Protein AF-A0A1V5NEE2-F1 (afdb_monomer)

Sequence (111 aa):
MRVRADVRGTNLIYRDGTQAVEIWVDRQHRSLFFDDGRLRDGVELKIEDKLYMVGLLSTLQNDYVRIGADLKDETGGYVRLVEVLSDLGYRKNEEIELNVVGGLVEIAKKR

pLDDT: mean 89.38, std 8.82, range [62.12, 97.25]

Structure (mmCIF, N/CA/C/O backbone):
data_AF-A0A1V5NEE2-F1
#
_entry.id   AF-A0A1V5NEE2-F1
#
loop_
_atom_site.group_PDB
_atom_site.id
_atom_site.type_symbol
_atom_site.label_atom_id
_atom_site.label_alt_id
_atom_site.label_comp_id
_atom_site.label_asym_id
_atom_site.label_entity_id
_atom_site.label_seq_id
_atom_site.pdbx_PDB_ins_code
_atom_site.Cartn_x
_atom_site.Cartn_y
_atom_site.Cartn_z
_atom_site.occupancy
_atom_site.B_iso_or_equiv
_atom_site.auth_seq_id
_atom_site.auth_comp_id
_atom_site.auth_asym_id
_atom_site.auth_atom_id
_atom_site.pdbx_PDB_model_num
ATOM 1 N N . MET A 1 1 ? -2.738 -13.728 -8.439 1.00 88.38 1 MET A N 1
ATOM 2 C CA . MET A 1 1 ? -1.435 -14.305 -8.027 1.00 88.38 1 MET A CA 1
ATOM 3 C C . MET A 1 1 ? -1.128 -13.790 -6.639 1.00 88.38 1 MET A C 1
ATOM 5 O O . MET A 1 1 ? -1.317 -12.603 -6.418 1.00 88.38 1 MET A O 1
ATOM 9 N N . ARG A 1 2 ? -0.693 -14.649 -5.714 1.00 92.12 2 ARG A N 1
ATOM 10 C CA . ARG A 1 2 ? -0.398 -14.232 -4.336 1.00 92.12 2 ARG A CA 1
ATOM 11 C C . ARG A 1 2 ? 1.047 -13.777 -4.196 1.00 92.12 2 ARG A C 1
ATOM 13 O O . ARG A 1 2 ? 1.942 -14.449 -4.703 1.00 92.12 2 ARG A O 1
ATOM 20 N N . VAL A 1 3 ? 1.250 -12.652 -3.524 1.00 93.31 3 VAL A N 1
ATOM 21 C CA . VAL A 1 3 ? 2.565 -12.051 -3.289 1.00 93.31 3 VAL A CA 1
ATOM 22 C C . VAL A 1 3 ? 2.651 -11.581 -1.846 1.00 93.31 3 VAL A C 1
ATOM 24 O O . VAL A 1 3 ? 1.702 -10.995 -1.332 1.00 93.31 3 VAL A O 1
ATOM 27 N N . ARG A 1 4 ? 3.790 -11.830 -1.200 1.00 94.44 4 ARG A N 1
ATOM 28 C CA . ARG A 1 4 ? 4.079 -11.288 0.129 1.00 94.44 4 ARG A CA 1
ATOM 29 C C . ARG A 1 4 ? 4.617 -9.873 0.010 1.00 94.44 4 ARG A C 1
ATOM 31 O O . ARG A 1 4 ? 5.412 -9.582 -0.884 1.00 94.44 4 ARG A O 1
ATOM 38 N N . ALA A 1 5 ? 4.187 -9.018 0.918 1.00 95.19 5 ALA A N 1
ATOM 39 C CA . ALA A 1 5 ? 4.604 -7.634 0.988 1.00 95.19 5 ALA A CA 1
ATOM 40 C C . ALA A 1 5 ? 4.735 -7.196 2.447 1.00 95.19 5 ALA A C 1
ATOM 42 O O . ALA A 1 5 ? 4.154 -7.810 3.338 1.00 95.19 5 ALA A O 1
ATOM 43 N N . ASP A 1 6 ? 5.462 -6.113 2.684 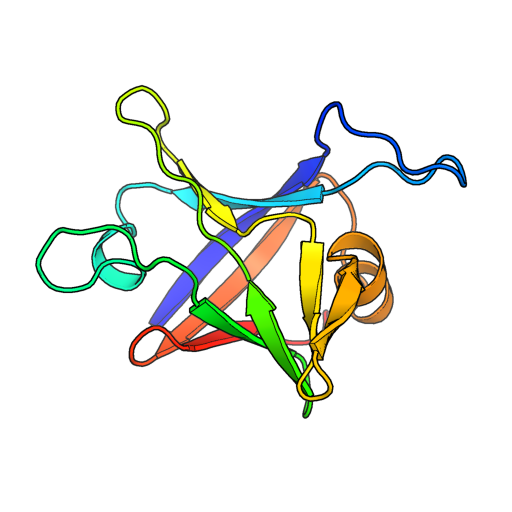1.00 96.88 6 ASP A N 1
ATOM 44 C CA . ASP A 1 6 ? 5.632 -5.544 4.017 1.00 96.88 6 ASP A CA 1
ATOM 45 C C . ASP A 1 6 ? 4.912 -4.205 4.136 1.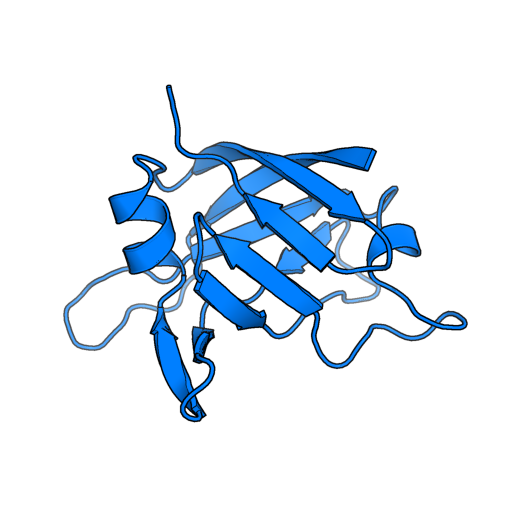00 96.88 6 ASP A C 1
ATOM 47 O O . ASP A 1 6 ? 5.082 -3.322 3.294 1.00 96.88 6 ASP A O 1
ATOM 51 N N . VAL A 1 7 ? 4.196 -3.992 5.237 1.00 96.94 7 VAL A N 1
ATOM 52 C CA . VAL A 1 7 ? 3.722 -2.658 5.615 1.00 96.94 7 VAL A CA 1
ATOM 53 C C . VAL A 1 7 ? 4.885 -1.894 6.242 1.00 96.94 7 VAL A C 1
ATOM 55 O O . VAL A 1 7 ? 5.356 -2.238 7.327 1.00 96.94 7 VAL A O 1
ATOM 58 N N . ARG A 1 8 ? 5.361 -0.829 5.598 1.00 96.75 8 ARG A N 1
ATOM 59 C CA . ARG A 1 8 ? 6.514 -0.047 6.066 1.00 96.75 8 ARG A CA 1
ATOM 60 C C . ARG A 1 8 ? 6.110 1.375 6.400 1.00 96.75 8 ARG A C 1
ATOM 62 O O . ARG A 1 8 ? 5.389 2.024 5.655 1.00 96.75 8 ARG A O 1
ATOM 69 N N . GLY A 1 9 ? 6.596 1.866 7.535 1.00 95.31 9 GLY A N 1
ATOM 70 C CA . GLY A 1 9 ? 6.447 3.274 7.885 1.00 95.31 9 GLY A CA 1
ATOM 71 C C . GLY A 1 9 ? 7.358 4.135 7.025 1.00 95.31 9 GLY A C 1
ATOM 72 O O . GLY A 1 9 ? 8.481 3.743 6.711 1.00 95.31 9 GLY A O 1
ATOM 73 N N . THR A 1 10 ? 6.885 5.324 6.690 1.00 93.50 10 THR A N 1
ATOM 74 C CA . THR A 1 10 ? 7.666 6.337 5.978 1.00 93.50 10 THR A CA 1
ATOM 75 C C . THR A 1 10 ? 8.147 7.420 6.944 1.00 93.50 10 THR A C 1
ATOM 77 O O . THR A 1 10 ? 7.738 7.468 8.104 1.00 93.50 10 THR A O 1
ATOM 80 N N . ASN A 1 11 ? 8.990 8.338 6.473 1.00 93.38 11 ASN A N 1
ATOM 81 C CA . ASN A 1 11 ? 9.353 9.529 7.251 1.00 93.38 11 ASN A CA 1
ATOM 82 C C . ASN A 1 11 ? 8.249 10.604 7.253 1.00 93.38 11 ASN A C 1
ATOM 84 O O . ASN A 1 11 ? 8.401 11.629 7.913 1.00 93.38 11 ASN A O 1
ATOM 88 N N . LEU A 1 12 ? 7.155 10.393 6.514 1.00 94.38 12 LEU A N 1
ATOM 89 C CA . LEU A 1 12 ? 6.023 11.307 6.482 1.00 94.38 12 LEU A CA 1
ATOM 90 C C . LEU A 1 12 ? 5.135 11.074 7.710 1.00 94.38 12 LEU A C 1
ATOM 92 O O . LEU A 1 12 ? 4.740 9.948 8.022 1.00 94.38 12 LEU A O 1
ATOM 96 N N . ILE A 1 13 ? 4.805 12.168 8.388 1.00 95.88 13 ILE A N 1
ATOM 97 C CA . ILE A 1 13 ? 3.865 12.202 9.506 1.00 95.88 13 ILE A CA 1
ATOM 98 C C . ILE A 1 13 ? 2.736 13.152 9.110 1.00 95.88 13 ILE A C 1
ATOM 100 O O . ILE A 1 13 ? 2.989 14.297 8.731 1.00 95.88 13 ILE A O 1
ATOM 104 N N . TYR A 1 14 ? 1.497 12.671 9.163 1.00 93.81 14 TYR A N 1
ATOM 105 C CA . TYR A 1 14 ? 0.314 13.480 8.898 1.00 93.81 14 TYR A CA 1
ATOM 106 C C . TYR A 1 14 ? 0.088 14.510 10.012 1.00 93.81 14 TYR A C 1
ATOM 108 O O . TYR A 1 14 ? 0.645 14.424 11.105 1.00 93.81 14 TYR A O 1
ATOM 116 N N . ARG A 1 15 ? -0.767 15.505 9.747 1.00 95.19 15 ARG A N 1
ATOM 117 C CA . ARG A 1 15 ? -1.029 16.622 10.673 1.00 95.19 15 ARG A CA 1
ATOM 118 C C . ARG A 1 15 ? -1.531 16.182 12.056 1.00 95.19 15 ARG A C 1
ATOM 120 O O . ARG A 1 15 ? -1.307 16.893 13.028 1.00 95.19 15 ARG A O 1
ATOM 127 N N . ASP A 1 16 ? -2.205 15.040 12.137 1.00 95.19 16 ASP A N 1
ATOM 128 C CA . ASP A 1 16 ? -2.704 14.450 13.387 1.00 95.19 16 ASP A CA 1
ATOM 129 C C . ASP A 1 16 ? -1.668 13.587 14.131 1.00 95.19 16 ASP A C 1
ATOM 131 O O . ASP A 1 16 ? -1.983 13.007 15.166 1.00 95.19 16 ASP A O 1
ATOM 135 N N . GLY A 1 17 ? -0.428 13.515 13.639 1.00 95.12 17 GLY A N 1
ATOM 136 C CA . GLY A 1 17 ? 0.646 12.725 14.238 1.00 95.12 17 GLY A CA 1
ATOM 137 C C . GLY A 1 17 ? 0.702 11.275 13.755 1.00 95.12 17 GLY A C 1
ATOM 138 O O . GLY A 1 17 ? 1.626 10.552 14.129 1.00 95.12 17 GLY A O 1
ATOM 139 N N . THR A 1 18 ? -0.229 10.841 12.902 1.00 95.25 18 THR A N 1
ATOM 140 C CA . THR A 1 18 ? -0.208 9.490 12.329 1.00 95.25 18 THR A CA 1
ATOM 141 C C . THR A 1 18 ? 0.948 9.359 11.341 1.00 95.25 18 THR A C 1
ATOM 143 O O . THR A 1 18 ? 1.100 10.171 10.429 1.00 95.25 18 THR A O 1
ATOM 146 N N . GLN A 1 19 ? 1.774 8.324 11.496 1.00 96.81 19 GLN A N 1
ATOM 147 C CA . GLN A 1 19 ? 2.838 8.030 10.538 1.00 96.81 19 GLN A CA 1
ATOM 148 C C . GLN A 1 19 ? 2.246 7.408 9.270 1.00 96.81 19 GLN A C 1
ATOM 150 O O . GLN A 1 19 ? 1.514 6.421 9.345 1.00 96.81 19 GLN A O 1
ATOM 155 N N . ALA A 1 20 ? 2.602 7.946 8.106 1.00 96.44 20 ALA A N 1
ATOM 156 C CA . ALA A 1 20 ? 2.198 7.375 6.831 1.00 96.44 20 ALA A CA 1
ATOM 157 C C . ALA A 1 20 ? 2.911 6.041 6.580 1.00 96.44 20 ALA A C 1
ATOM 159 O O . ALA A 1 20 ? 4.083 5.869 6.941 1.00 96.44 20 ALA A O 1
ATOM 160 N N . VAL A 1 21 ? 2.215 5.109 5.931 1.00 97.25 21 VAL A N 1
ATOM 161 C CA . VAL A 1 21 ? 2.738 3.779 5.600 1.00 97.25 21 VAL A CA 1
ATOM 162 C C . VAL A 1 21 ? 2.634 3.512 4.106 1.00 97.25 21 VAL A C 1
ATOM 164 O O . VAL A 1 21 ? 1.735 4.017 3.446 1.00 97.25 21 VAL A O 1
ATOM 167 N N . GLU A 1 22 ? 3.539 2.691 3.596 1.00 96.62 22 GLU A N 1
ATOM 168 C CA . GLU A 1 22 ? 3.530 2.142 2.241 1.00 96.62 22 GLU A CA 1
ATOM 169 C C . GLU A 1 22 ? 3.452 0.612 2.326 1.00 96.62 22 GLU A C 1
ATOM 171 O O . GLU A 1 22 ? 3.860 0.021 3.331 1.00 96.62 22 GLU A O 1
ATOM 176 N N . ILE A 1 23 ? 2.995 -0.041 1.256 1.00 96.00 23 ILE A N 1
ATOM 177 C CA . ILE A 1 23 ? 3.164 -1.494 1.099 1.00 96.00 23 ILE A CA 1
ATOM 178 C C . ILE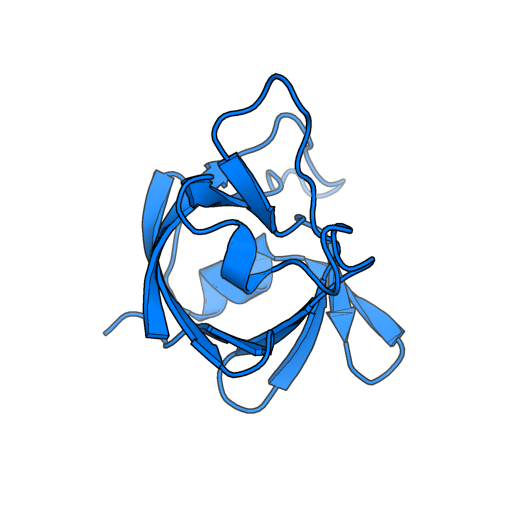 A 1 23 ? 4.334 -1.741 0.155 1.00 96.00 23 ILE A C 1
ATOM 180 O O . ILE A 1 23 ? 4.350 -1.250 -0.973 1.00 96.00 23 ILE A O 1
ATOM 184 N N . TRP A 1 24 ? 5.331 -2.475 0.632 1.00 94.94 24 TRP A N 1
ATOM 185 C CA . TRP A 1 24 ? 6.568 -2.755 -0.084 1.00 94.94 24 TRP A CA 1
ATOM 186 C C . TRP A 1 24 ? 6.530 -4.173 -0.631 1.00 94.94 24 TRP A C 1
ATOM 188 O O . TRP A 1 24 ? 6.450 -5.139 0.124 1.00 94.94 24 TRP A O 1
ATOM 198 N N . VAL A 1 25 ? 6.600 -4.287 -1.951 1.00 92.81 25 VAL A N 1
ATOM 199 C CA . VAL A 1 25 ? 6.593 -5.552 -2.684 1.00 92.81 25 VAL A CA 1
ATOM 200 C C . VAL A 1 25 ? 7.957 -5.749 -3.325 1.00 92.81 25 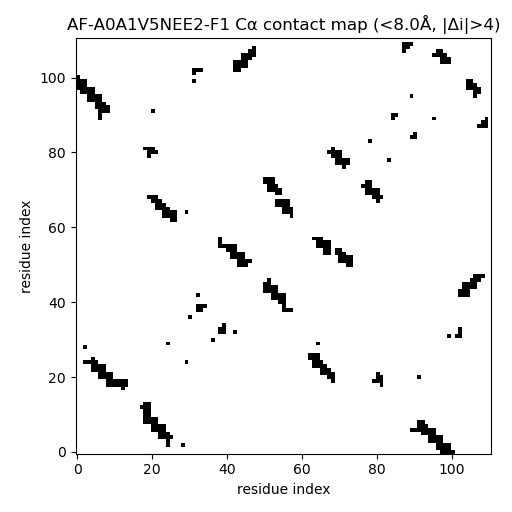VAL A C 1
ATOM 202 O O . VAL A 1 25 ? 8.481 -4.823 -3.939 1.00 92.81 25 VAL A O 1
ATOM 205 N N . ASP A 1 26 ? 8.534 -6.942 -3.212 1.00 91.25 26 ASP A N 1
ATOM 206 C CA . ASP A 1 26 ? 9.826 -7.250 -3.833 1.00 91.25 26 ASP A CA 1
ATOM 207 C C . ASP A 1 26 ? 9.803 -6.993 -5.353 1.00 91.25 26 ASP A C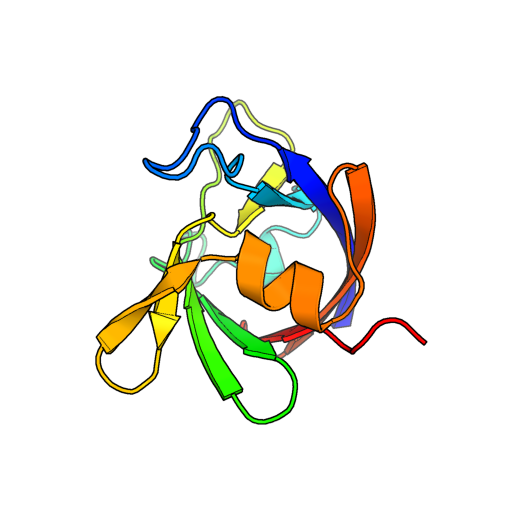 1
ATOM 209 O O . ASP A 1 26 ? 8.852 -7.347 -6.063 1.00 91.25 26 ASP A O 1
ATOM 213 N N . ARG A 1 27 ? 10.864 -6.370 -5.875 1.00 85.38 27 ARG A N 1
ATOM 214 C CA . ARG A 1 27 ? 10.994 -5.989 -7.287 1.00 85.38 27 ARG A CA 1
ATOM 215 C C . ARG A 1 27 ? 10.981 -7.170 -8.252 1.00 85.38 27 ARG A C 1
ATOM 217 O O . ARG A 1 27 ? 10.660 -6.962 -9.424 1.00 85.38 27 ARG A O 1
ATOM 224 N N . GLN A 1 28 ? 11.248 -8.398 -7.813 1.00 86.69 28 GLN A N 1
ATOM 225 C CA . GLN A 1 28 ? 11.049 -9.590 -8.643 1.00 86.69 28 GLN A CA 1
ATOM 226 C C . GLN A 1 28 ? 9.592 -9.724 -9.121 1.00 86.69 28 GLN A C 1
ATOM 228 O O . GLN A 1 28 ? 9.331 -10.244 -10.204 1.00 86.69 28 GLN A O 1
ATOM 233 N N . HIS A 1 29 ? 8.643 -9.173 -8.358 1.00 86.19 29 HIS A N 1
ATOM 234 C CA . HIS A 1 29 ? 7.219 -9.152 -8.680 1.00 86.19 29 HIS A CA 1
ATOM 235 C C . HIS A 1 29 ? 6.789 -7.899 -9.447 1.00 86.19 29 HIS A C 1
ATOM 237 O O . HIS A 1 29 ? 5.597 -7.695 -9.672 1.00 86.19 29 HIS A O 1
ATOM 243 N N . ARG A 1 30 ? 7.738 -7.063 -9.895 1.00 79.31 30 ARG A N 1
ATOM 244 C CA . ARG A 1 30 ? 7.428 -5.812 -10.599 1.00 79.31 30 ARG A CA 1
ATOM 245 C C . ARG A 1 30 ? 6.523 -6.019 -11.806 1.00 79.31 30 ARG A C 1
ATOM 247 O O . ARG A 1 30 ? 5.654 -5.200 -12.037 1.00 79.31 30 ARG A O 1
ATOM 254 N N . SER A 1 31 ? 6.674 -7.112 -12.553 1.00 81.06 31 SER A N 1
ATOM 255 C CA . SER A 1 31 ? 5.895 -7.365 -13.774 1.00 81.06 31 SER A CA 1
ATOM 256 C C . SER A 1 31 ? 4.383 -7.409 -13.540 1.00 81.06 31 SER A C 1
ATOM 258 O O . SER A 1 31 ? 3.628 -7.221 -14.482 1.00 81.06 31 SER A O 1
ATOM 260 N N . LEU A 1 32 ? 3.934 -7.603 -12.298 1.00 80.56 32 LEU A N 1
ATOM 261 C CA . LEU A 1 32 ? 2.518 -7.571 -11.927 1.00 80.56 32 LEU A CA 1
ATOM 262 C C . LEU A 1 32 ? 1.923 -6.158 -11.892 1.00 80.56 32 LEU A C 1
ATOM 264 O O . LEU A 1 32 ? 0.706 -6.002 -11.889 1.00 80.56 32 LEU A O 1
ATOM 268 N N . PHE A 1 33 ? 2.786 -5.147 -11.819 1.00 78.88 33 PHE A N 1
ATOM 269 C CA . PHE A 1 33 ? 2.448 -3.745 -11.584 1.00 78.88 33 PHE A CA 1
ATOM 270 C C . PHE A 1 33 ? 2.816 -2.839 -12.771 1.00 78.88 33 PHE A C 1
ATOM 272 O O . PHE A 1 33 ? 2.663 -1.620 -12.698 1.00 78.88 33 PHE A O 1
ATOM 279 N N . PHE A 1 34 ? 3.351 -3.415 -13.849 1.00 73.12 34 PHE A N 1
ATOM 280 C CA . PHE A 1 34 ? 3.800 -2.699 -15.041 1.00 73.12 34 PHE A CA 1
ATOM 281 C C . PHE A 1 34 ? 2.868 -3.016 -16.209 1.00 73.12 34 PHE A C 1
ATOM 283 O O . PHE A 1 34 ? 2.337 -4.121 -16.301 1.00 73.12 34 PHE A O 1
ATOM 290 N N . ASP A 1 35 ? 2.696 -2.048 -17.102 1.00 66.38 35 ASP A N 1
ATOM 291 C CA . ASP A 1 35 ? 2.075 -2.249 -18.410 1.00 66.38 35 ASP A CA 1
ATOM 292 C C . ASP A 1 35 ? 3.101 -1.887 -19.488 1.00 66.38 35 ASP A C 1
ATOM 294 O O . ASP A 1 35 ? 3.743 -0.839 -19.399 1.00 66.38 35 ASP A O 1
ATOM 298 N N . ASP A 1 36 ? 3.355 -2.793 -20.434 1.00 65.00 36 ASP A N 1
ATOM 299 C CA . ASP A 1 36 ? 4.343 -2.615 -21.513 1.00 65.00 36 ASP A CA 1
ATOM 300 C C . ASP A 1 36 ? 5.725 -2.089 -21.061 1.00 65.00 36 ASP A C 1
ATOM 302 O O . ASP A 1 36 ? 6.372 -1.262 -21.710 1.00 65.00 36 ASP A O 1
ATOM 306 N N . GLY A 1 37 ? 6.205 -2.559 -19.905 1.00 62.12 37 GLY A N 1
ATOM 307 C CA . GLY A 1 37 ? 7.513 -2.177 -19.360 1.00 62.12 37 GLY A CA 1
ATOM 308 C C . GLY A 1 37 ? 7.566 -0.783 -18.722 1.00 62.12 37 GLY A C 1
ATOM 309 O O . GLY A 1 37 ? 8.638 -0.371 -18.271 1.00 62.12 37 GLY A O 1
ATOM 310 N N . ARG A 1 38 ? 6.431 -0.083 -18.607 1.00 65.19 38 ARG A N 1
ATOM 311 C CA . ARG A 1 38 ? 6.287 1.167 -17.850 1.00 65.19 38 ARG A CA 1
ATOM 312 C C . ARG A 1 38 ? 5.554 0.913 -16.536 1.00 65.19 38 ARG A C 1
ATOM 314 O O . ARG A 1 38 ? 4.664 0.068 -16.461 1.00 65.19 38 ARG A O 1
ATOM 321 N N . LEU A 1 39 ? 5.962 1.626 -15.485 1.00 65.94 39 LEU A N 1
ATOM 322 C CA . LEU A 1 39 ? 5.231 1.615 -14.221 1.00 65.94 39 LEU A CA 1
ATOM 323 C C . LEU A 1 39 ? 3.834 2.174 -14.501 1.00 65.94 39 LEU A C 1
ATOM 325 O O . LEU A 1 39 ? 3.729 3.212 -15.154 1.00 65.94 39 LEU A O 1
ATOM 329 N N . ARG A 1 40 ? 2.779 1.498 -14.045 1.00 66.88 40 ARG A N 1
ATOM 330 C CA . ARG A 1 40 ? 1.440 2.082 -14.130 1.00 66.88 40 ARG A CA 1
ATOM 331 C C . ARG A 1 40 ? 1.400 3.333 -13.250 1.00 66.88 40 ARG A C 1
ATOM 333 O O . ARG A 1 40 ? 1.899 3.299 -12.125 1.00 66.88 40 ARG A O 1
ATOM 340 N N . ASP A 1 41 ? 0.775 4.404 -13.741 1.00 66.88 41 ASP A N 1
ATOM 341 C CA . ASP A 1 41 ? 0.577 5.648 -12.974 1.00 66.88 41 ASP A CA 1
ATOM 342 C C . ASP A 1 41 ? -0.262 5.421 -11.698 1.00 66.88 41 ASP A C 1
ATOM 344 O O . ASP A 1 41 ? -0.278 6.246 -10.785 1.00 66.88 41 ASP A O 1
ATOM 348 N N . GLY A 1 42 ? -0.904 4.257 -11.599 1.00 78.56 42 GLY A N 1
ATOM 349 C CA . GLY A 1 42 ? -1.450 3.699 -10.377 1.00 78.56 42 GLY A CA 1
ATOM 350 C C . GLY A 1 42 ? -2.006 2.296 -10.601 1.00 78.56 42 GLY A C 1
ATOM 351 O O . GLY A 1 42 ? -2.019 1.781 -11.721 1.00 78.56 42 GLY A O 1
ATOM 352 N N . VAL A 1 43 ? -2.475 1.677 -9.526 1.00 87.75 43 VAL A N 1
ATOM 353 C CA . VAL A 1 43 ? -3.237 0.425 -9.566 1.00 87.75 43 VAL A CA 1
ATOM 354 C C . VAL A 1 43 ? -4.550 0.589 -8.831 1.00 87.75 43 VAL A C 1
ATOM 356 O O . VAL A 1 43 ? -4.676 1.422 -7.930 1.00 87.75 43 VAL A O 1
ATOM 359 N N . GLU A 1 44 ? -5.519 -0.227 -9.224 1.00 92.56 44 GLU A N 1
ATOM 360 C CA . GLU A 1 44 ? -6.724 -0.420 -8.438 1.00 92.56 44 GLU A CA 1
ATOM 361 C C . GLU A 1 44 ? -6.369 -1.289 -7.231 1.00 92.56 44 GLU A C 1
ATOM 363 O O . GLU A 1 44 ? -5.806 -2.377 -7.365 1.00 92.56 44 GLU A O 1
ATOM 368 N N . LEU A 1 45 ? -6.682 -0.791 -6.045 1.00 94.44 45 LEU A N 1
ATOM 369 C CA . LEU A 1 45 ? -6.532 -1.472 -4.777 1.00 94.44 45 LEU A CA 1
ATOM 370 C C . LEU A 1 45 ? -7.928 -1.779 -4.243 1.00 94.44 45 LEU A C 1
ATOM 372 O O . LEU A 1 45 ? -8.679 -0.874 -3.885 1.00 94.44 45 LEU A O 1
ATOM 376 N N . LYS A 1 46 ? -8.277 -3.060 -4.195 1.00 94.94 46 LYS A N 1
ATOM 377 C CA . LYS A 1 46 ? -9.533 -3.537 -3.636 1.00 94.94 46 LYS A CA 1
ATOM 378 C C . LYS A 1 46 ? -9.340 -3.984 -2.201 1.00 94.94 46 LYS A C 1
ATOM 380 O O . LYS A 1 46 ? -8.487 -4.822 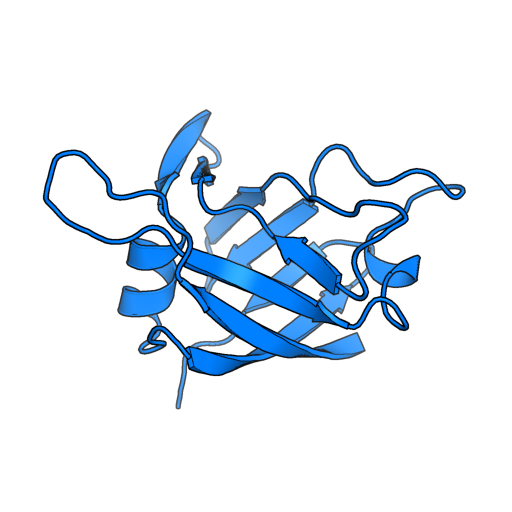-1.901 1.00 94.94 46 LYS A O 1
ATOM 385 N N . ILE A 1 47 ? -10.167 -3.439 -1.325 1.00 91.50 47 ILE A N 1
ATOM 386 C CA . ILE A 1 47 ? -10.157 -3.744 0.097 1.00 91.50 47 ILE A CA 1
ATOM 387 C C . ILE A 1 47 ? -11.596 -3.972 0.525 1.00 91.50 47 ILE A C 1
ATOM 389 O O . ILE A 1 47 ? -12.420 -3.063 0.437 1.00 91.50 47 ILE A O 1
ATOM 393 N N . GLU A 1 48 ? -11.888 -5.195 0.967 1.00 88.31 48 GLU A N 1
ATOM 394 C CA . GLU A 1 48 ? -13.267 -5.662 1.146 1.00 88.31 48 GLU A CA 1
ATOM 395 C C . GLU A 1 48 ? -14.080 -5.399 -0.145 1.00 88.31 48 GLU A C 1
ATOM 397 O O . GLU A 1 48 ? -13.699 -5.888 -1.214 1.00 88.31 48 GLU A O 1
ATOM 402 N N . ASP A 1 49 ? -15.149 -4.604 -0.064 1.00 89.25 49 ASP A N 1
ATOM 403 C CA . ASP A 1 49 ? -16.010 -4.232 -1.196 1.00 89.25 49 ASP A CA 1
ATOM 404 C C . ASP A 1 49 ? -15.700 -2.835 -1.769 1.00 89.25 49 ASP A C 1
ATOM 406 O O . ASP A 1 49 ? -16.447 -2.326 -2.604 1.00 89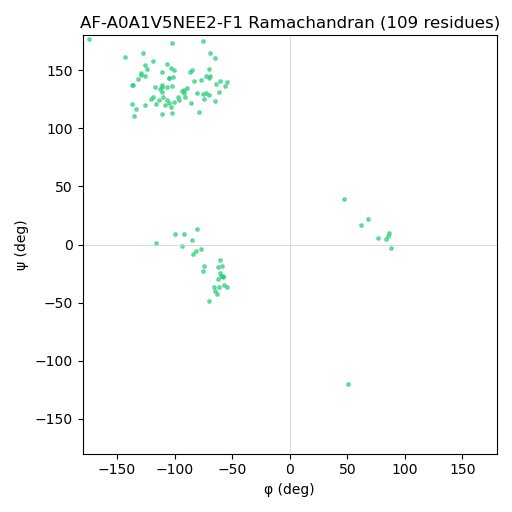.25 49 ASP A O 1
ATOM 410 N N . LYS A 1 50 ? -14.605 -2.197 -1.335 1.00 93.06 50 LYS A N 1
ATOM 411 C CA . LYS A 1 50 ? -14.213 -0.847 -1.766 1.00 93.06 50 LYS A CA 1
ATOM 412 C C . LYS A 1 50 ? -13.054 -0.888 -2.751 1.00 93.06 50 LYS A C 1
ATOM 414 O O . LYS A 1 50 ? -12.130 -1.692 -2.607 1.00 93.06 50 LYS A O 1
ATOM 419 N N . LEU A 1 51 ? -13.089 0.021 -3.721 1.00 94.94 51 LEU A N 1
ATOM 420 C CA . LEU A 1 51 ? -12.020 0.237 -4.690 1.00 94.94 51 LEU A CA 1
ATOM 421 C C . LEU A 1 51 ? -11.345 1.581 -4.446 1.00 94.94 51 LEU A C 1
ATOM 423 O O . LEU A 1 51 ? -11.999 2.601 -4.228 1.00 94.94 51 LEU A O 1
ATOM 427 N N . TYR A 1 52 ? -10.023 1.560 -4.527 1.00 95.38 52 TYR A N 1
ATOM 428 C CA . TYR A 1 52 ? -9.174 2.727 -4.405 1.00 95.38 52 TYR A CA 1
ATOM 429 C C . TYR A 1 52 ? -8.208 2.786 -5.579 1.00 95.38 52 TYR A C 1
ATOM 431 O O . TYR A 1 52 ? -7.707 1.762 -6.031 1.00 95.38 52 TYR A O 1
ATOM 439 N N . MET A 1 53 ? -7.879 3.986 -6.027 1.00 94.00 53 MET A N 1
ATOM 440 C CA . MET A 1 53 ? -6.738 4.224 -6.898 1.00 94.00 53 MET A CA 1
ATOM 441 C C . MET A 1 53 ? -5.533 4.590 -6.045 1.00 94.00 53 MET A C 1
ATOM 443 O O . MET A 1 53 ? -5.622 5.458 -5.175 1.00 94.00 53 MET A O 1
ATOM 447 N N . VAL A 1 54 ? -4.395 3.954 -6.304 1.00 93.12 54 VAL A N 1
ATOM 448 C CA . VAL A 1 54 ? -3.158 4.226 -5.568 1.00 93.12 54 VAL A CA 1
ATOM 449 C C . VAL A 1 54 ? -1.967 4.329 -6.500 1.00 93.12 54 VAL A C 1
ATOM 451 O O . VAL A 1 54 ? -1.809 3.533 -7.424 1.00 93.12 54 VAL A O 1
ATOM 454 N N . GLY A 1 55 ? -1.118 5.323 -6.244 1.00 91.19 55 GLY A N 1
ATOM 455 C CA . GLY A 1 55 ? 0.127 5.507 -6.977 1.00 91.19 55 GLY A CA 1
ATOM 456 C C . GLY A 1 55 ? 1.140 4.413 -6.647 1.00 91.19 55 GLY A C 1
ATOM 457 O O . GLY A 1 55 ? 1.262 3.971 -5.500 1.00 91.19 55 GLY A O 1
ATOM 458 N N . LEU A 1 56 ? 1.901 4.006 -7.656 1.00 89.50 56 LEU A N 1
ATOM 459 C CA . LEU A 1 56 ? 3.045 3.122 -7.485 1.00 89.50 56 LEU A CA 1
ATOM 460 C C . LEU A 1 56 ? 4.341 3.924 -7.530 1.00 89.50 56 LEU A C 1
ATOM 462 O O . LEU A 1 56 ? 4.489 4.855 -8.318 1.00 89.50 56 LEU A O 1
ATOM 466 N N . LEU A 1 57 ? 5.320 3.519 -6.725 1.00 85.75 57 LEU A N 1
ATOM 467 C CA . LEU A 1 57 ? 6.673 4.051 -6.777 1.00 85.75 57 LEU A CA 1
ATOM 468 C C . LEU A 1 57 ? 7.670 2.908 -6.940 1.00 85.75 57 LEU A C 1
ATOM 470 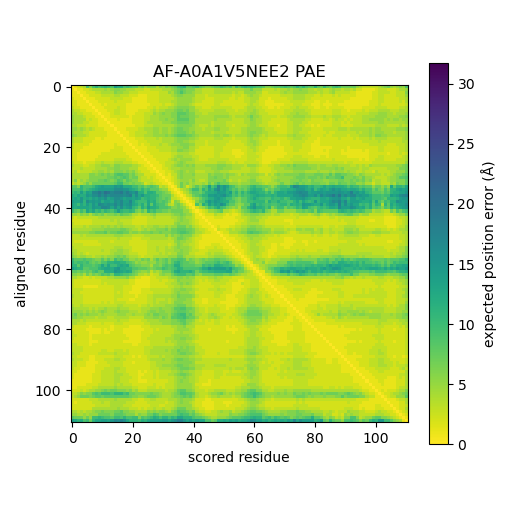O O . LEU A 1 57 ? 7.811 2.051 -6.072 1.00 85.75 57 LEU A O 1
ATOM 474 N N . SER A 1 58 ? 8.432 2.934 -8.028 1.00 79.88 58 SER A N 1
ATOM 475 C CA . SER A 1 58 ? 9.591 2.063 -8.219 1.00 79.88 58 SER A CA 1
ATOM 476 C C . SER A 1 58 ? 10.728 2.894 -8.798 1.00 79.88 58 SER A C 1
ATOM 478 O O . SER A 1 58 ? 10.573 3.518 -9.845 1.00 79.88 58 SER A O 1
ATOM 480 N N . THR A 1 59 ? 11.864 2.952 -8.102 1.00 71.69 59 THR A N 1
ATOM 481 C CA . THR A 1 59 ? 13.067 3.639 -8.594 1.00 71.69 59 THR A CA 1
ATOM 482 C C . THR A 1 59 ? 14.113 2.610 -9.007 1.00 71.69 59 THR A C 1
ATOM 484 O O . THR A 1 59 ? 14.123 1.484 -8.515 1.00 71.69 59 THR A O 1
ATOM 487 N N . LEU A 1 60 ? 15.024 2.976 -9.918 1.00 70.00 60 LEU A N 1
ATOM 488 C CA . LEU A 1 60 ? 16.051 2.046 -10.408 1.00 70.00 60 LEU A CA 1
ATOM 489 C C . LEU A 1 60 ? 16.970 1.513 -9.299 1.00 70.00 60 LEU A C 1
ATOM 491 O O . LEU A 1 60 ? 17.482 0.405 -9.436 1.00 70.00 60 LEU A O 1
ATOM 495 N N . GLN A 1 61 ? 17.141 2.284 -8.226 1.00 74.75 61 GLN A N 1
ATOM 496 C CA . GLN A 1 61 ? 18.020 2.000 -7.089 1.00 74.75 61 GLN A CA 1
ATOM 497 C C . GLN A 1 61 ? 17.315 1.287 -5.925 1.00 74.75 61 GLN A C 1
ATOM 499 O O . GLN A 1 61 ? 17.952 1.021 -4.913 1.00 74.75 61 GLN A O 1
ATOM 504 N N . ASN A 1 62 ? 16.008 1.029 -6.029 1.00 75.94 62 ASN A N 1
ATOM 505 C CA . ASN A 1 62 ? 15.229 0.405 -4.968 1.00 75.94 62 ASN A CA 1
ATOM 506 C C . ASN A 1 62 ? 14.800 -1.005 -5.401 1.00 75.94 62 ASN A C 1
ATOM 508 O O . ASN A 1 62 ? 14.277 -1.188 -6.503 1.00 75.94 62 ASN A O 1
ATOM 512 N N . ASP A 1 63 ? 15.018 -1.989 -4.531 1.00 85.69 63 ASP A N 1
ATOM 513 C CA . ASP A 1 63 ? 14.651 -3.395 -4.741 1.00 85.69 63 ASP A CA 1
ATOM 514 C C . ASP A 1 63 ? 13.172 -3.682 -4.447 1.00 85.69 63 ASP A C 1
ATOM 516 O O . ASP A 1 63 ? 12.755 -4.837 -4.397 1.00 85.69 63 ASP A O 1
ATOM 520 N N . TYR A 1 64 ? 12.354 -2.633 -4.325 1.00 89.12 64 TYR A N 1
ATOM 521 C CA . TYR A 1 64 ? 10.927 -2.734 -4.055 1.00 89.12 64 TYR A CA 1
ATOM 522 C C . TYR A 1 64 ? 10.076 -1.916 -5.038 1.00 89.12 64 TYR A C 1
ATOM 524 O O . TYR A 1 64 ? 10.449 -0.832 -5.506 1.00 89.12 64 TYR A O 1
ATOM 532 N N . VAL A 1 65 ? 8.884 -2.436 -5.320 1.00 89.94 65 VAL A N 1
ATOM 533 C CA . VAL A 1 65 ? 7.726 -1.671 -5.792 1.00 89.94 65 VAL A CA 1
ATOM 534 C C . VAL A 1 65 ? 6.942 -1.241 -4.559 1.00 89.94 65 VAL A C 1
ATOM 536 O O . VAL A 1 65 ? 6.604 -2.068 -3.716 1.00 89.94 65 VAL A O 1
ATOM 539 N N . ARG A 1 66 ? 6.664 0.054 -4.437 1.00 92.25 66 ARG A N 1
ATOM 540 C CA . ARG A 1 66 ? 5.967 0.625 -3.283 1.00 92.25 66 ARG A CA 1
ATOM 541 C C . ARG A 1 66 ? 4.578 1.078 -3.697 1.00 92.25 66 ARG A C 1
ATOM 543 O O . ARG A 1 66 ? 4.443 1.840 -4.651 1.00 92.25 66 ARG A O 1
ATOM 550 N N . ILE A 1 67 ? 3.565 0.615 -2.981 1.00 93.06 67 ILE A N 1
ATOM 551 C CA . ILE A 1 67 ? 2.199 1.129 -3.061 1.00 93.06 67 ILE A CA 1
ATOM 552 C C . ILE A 1 67 ? 2.122 2.328 -2.114 1.00 93.06 67 ILE A C 1
ATOM 554 O O . ILE A 1 67 ? 2.456 2.201 -0.932 1.00 93.06 67 ILE A O 1
ATOM 558 N N . GLY A 1 68 ? 1.756 3.487 -2.660 1.00 93.81 68 GLY A N 1
ATOM 559 C CA . GLY A 1 68 ? 1.807 4.776 -1.973 1.00 93.81 68 GLY A CA 1
ATOM 560 C C . GLY A 1 68 ? 0.864 4.897 -0.773 1.00 93.81 68 GLY A C 1
ATOM 561 O O . GLY A 1 68 ? -0.115 4.168 -0.644 1.00 93.81 68 GLY A O 1
ATOM 562 N N . ALA A 1 69 ? 1.173 5.858 0.099 1.00 95.94 69 ALA A N 1
ATOM 563 C CA . ALA A 1 69 ? 0.454 6.077 1.353 1.00 95.94 69 ALA A CA 1
ATOM 564 C C . ALA A 1 69 ? -0.918 6.746 1.196 1.00 95.94 69 ALA A C 1
ATOM 566 O O . ALA A 1 69 ? -1.771 6.602 2.072 1.00 95.94 69 ALA A O 1
ATOM 567 N N . ASP A 1 70 ? -1.131 7.471 0.099 1.00 94.69 70 ASP A N 1
ATOM 568 C CA . ASP A 1 70 ? -2.370 8.194 -0.166 1.00 94.69 70 ASP A CA 1
ATOM 569 C C . ASP A 1 70 ? -3.168 7.467 -1.254 1.00 94.69 70 ASP A C 1
ATOM 571 O O . ASP A 1 70 ? -2.679 7.207 -2.357 1.00 94.69 70 ASP A O 1
ATOM 575 N N . LEU A 1 71 ? -4.405 7.129 -0.912 1.00 95.50 71 LEU A N 1
ATOM 576 C CA . LEU A 1 71 ? -5.382 6.460 -1.755 1.00 95.50 71 LEU A CA 1
ATOM 577 C C . LEU A 1 71 ? -6.398 7.480 -2.252 1.00 95.50 71 LEU A C 1
ATOM 579 O O . LEU A 1 71 ? -6.701 8.456 -1.564 1.00 95.50 71 LEU A O 1
ATOM 583 N N . LYS A 1 72 ? -6.977 7.217 -3.416 1.00 95.75 72 LYS A N 1
ATOM 584 C CA . LYS A 1 72 ? -8.113 7.966 -3.939 1.00 95.75 72 LYS A CA 1
ATOM 585 C C . LYS A 1 72 ? -9.317 7.042 -4.044 1.00 95.75 72 LYS A C 1
ATOM 587 O O . LYS A 1 72 ? -9.229 6.016 -4.709 1.00 95.75 72 LYS A O 1
ATOM 592 N N . ASP A 1 73 ? -10.409 7.368 -3.368 1.00 94.75 73 ASP A N 1
ATOM 593 C CA . ASP A 1 73 ? -11.647 6.592 -3.450 1.00 94.75 73 ASP A CA 1
ATOM 594 C C . ASP A 1 73 ? -12.398 6.841 -4.774 1.00 94.75 73 ASP A C 1
ATOM 596 O O . ASP A 1 73 ? -12.013 7.683 -5.594 1.00 94.75 73 ASP A O 1
ATOM 600 N N . GLU A 1 74 ? -13.489 6.106 -4.983 1.00 91.56 74 GLU A N 1
ATOM 601 C CA . GLU A 1 74 ? -14.353 6.209 -6.167 1.00 91.56 74 GLU A CA 1
ATOM 602 C C . GLU A 1 74 ? -14.993 7.596 -6.364 1.00 91.56 74 GLU A C 1
ATOM 604 O O . GLU A 1 74 ? -15.306 7.985 -7.489 1.00 91.56 74 GLU A O 1
ATOM 609 N N . THR A 1 75 ? -15.147 8.375 -5.290 1.00 93.50 75 THR A N 1
ATOM 610 C CA . THR A 1 75 ? -15.668 9.751 -5.337 1.00 93.50 75 THR A CA 1
ATOM 611 C C . THR A 1 75 ? -14.577 10.773 -5.665 1.00 93.50 75 THR A C 1
ATOM 613 O O . THR A 1 75 ? -14.856 11.945 -5.922 1.00 93.50 75 THR A O 1
ATOM 616 N N . GLY A 1 76 ? -13.321 10.327 -5.684 1.00 90.38 76 GLY A N 1
ATOM 617 C CA . GLY A 1 76 ? -12.138 11.149 -5.853 1.00 90.38 76 GLY A CA 1
ATOM 618 C C . GLY A 1 76 ? -11.612 11.771 -4.560 1.00 90.38 76 GLY A C 1
ATOM 619 O O . GLY A 1 76 ? -10.683 12.581 -4.635 1.00 90.38 76 GLY A O 1
ATOM 620 N N . GLY A 1 77 ? -12.176 11.398 -3.410 1.00 94.50 77 GLY A N 1
ATOM 621 C CA . GLY A 1 77 ? -11.695 11.764 -2.085 1.00 94.50 77 GLY A CA 1
ATOM 622 C C . GLY A 1 77 ? -10.376 11.071 -1.754 1.00 94.50 77 GLY A C 1
ATOM 623 O O . GLY A 1 77 ? -10.084 9.986 -2.257 1.00 94.50 77 GLY A O 1
ATOM 624 N N . TYR A 1 78 ? -9.555 11.715 -0.924 1.00 94.12 78 TYR A N 1
ATOM 625 C CA . TYR A 1 78 ? -8.300 11.130 -0.457 1.00 94.12 78 TYR A CA 1
ATOM 626 C C . TYR A 1 78 ? -8.514 10.377 0.852 1.00 94.12 78 TYR A C 1
ATOM 628 O O . TYR A 1 78 ? -9.068 10.925 1.805 1.00 94.12 78 TYR A O 1
ATOM 636 N N . VAL A 1 79 ? -8.018 9.145 0.898 1.00 95.50 79 VAL A N 1
ATOM 637 C CA . VAL A 1 79 ? -8.040 8.261 2.067 1.00 95.50 79 VAL A CA 1
ATOM 638 C C . VAL A 1 79 ? -6.614 7.804 2.344 1.00 95.50 79 VAL A C 1
ATOM 640 O O . VAL A 1 79 ? -5.828 7.616 1.419 1.00 95.50 79 VAL A O 1
ATOM 643 N N . ARG A 1 80 ? -6.238 7.624 3.608 1.00 96.38 80 ARG A N 1
ATOM 644 C CA . ARG A 1 80 ? -4.869 7.226 3.948 1.00 96.38 80 ARG A CA 1
ATOM 645 C C . ARG A 1 80 ? -4.771 5.714 4.041 1.00 96.38 80 ARG A C 1
ATOM 647 O O . ARG A 1 80 ? -5.554 5.076 4.741 1.00 96.38 80 ARG A O 1
ATOM 654 N N . LEU A 1 81 ? -3.747 5.138 3.424 1.00 96.50 81 LEU A N 1
ATOM 655 C CA . LEU A 1 81 ? -3.505 3.697 3.461 1.00 96.50 81 LEU A CA 1
ATOM 656 C C . LEU A 1 81 ? -3.362 3.174 4.898 1.00 96.50 81 LEU A C 1
ATOM 658 O O . LEU A 1 81 ? -3.821 2.078 5.198 1.00 96.50 81 LEU A O 1
ATOM 662 N N . VAL A 1 82 ? -2.777 3.967 5.803 1.00 96.81 82 VAL A N 1
ATOM 663 C CA . VAL A 1 82 ? -2.630 3.593 7.220 1.00 96.81 82 VAL A CA 1
ATOM 664 C C . VAL A 1 82 ? -3.973 3.385 7.921 1.00 96.81 82 VAL A C 1
ATOM 666 O O . VAL A 1 82 ? -4.085 2.476 8.740 1.00 96.81 82 VAL A O 1
ATOM 669 N N . GLU A 1 83 ? -4.991 4.181 7.590 1.00 95.25 83 GLU A N 1
ATOM 670 C CA . GLU A 1 83 ? -6.336 4.058 8.164 1.00 95.25 83 GLU A CA 1
ATOM 671 C C . GLU A 1 83 ? -6.987 2.779 7.643 1.00 95.25 83 GLU A C 1
ATOM 673 O O . GLU A 1 83 ? -7.402 1.930 8.429 1.00 95.25 83 GLU A O 1
ATOM 678 N N . VAL A 1 84 ? -6.937 2.573 6.324 1.00 95.00 84 VAL A N 1
ATOM 679 C CA . VAL A 1 84 ? -7.536 1.389 5.701 1.00 95.00 84 VAL A CA 1
ATOM 680 C C . VAL A 1 84 ? -6.871 0.093 6.175 1.00 95.00 84 VAL A C 1
ATOM 682 O O . VAL A 1 84 ? -7.553 -0.876 6.495 1.00 95.00 84 VAL A O 1
ATOM 685 N N . LEU A 1 85 ? -5.541 0.057 6.279 1.00 95.44 85 LEU A N 1
ATOM 686 C CA . LEU A 1 85 ? -4.829 -1.114 6.800 1.00 95.44 85 LEU A CA 1
ATOM 687 C C . LEU A 1 85 ? -5.131 -1.368 8.280 1.00 95.44 85 LEU A C 1
ATOM 689 O O . LEU A 1 85 ? -5.255 -2.527 8.680 1.00 95.44 85 LEU A O 1
ATOM 693 N N . SER A 1 86 ? -5.281 -0.308 9.079 1.00 94.44 86 SER A N 1
ATOM 694 C CA . SER A 1 86 ? -5.636 -0.432 10.496 1.00 94.44 86 SER A CA 1
ATOM 695 C C . SER A 1 86 ? -7.034 -1.027 10.675 1.00 94.44 86 SER A C 1
ATOM 697 O O . SER A 1 86 ? -7.204 -1.909 11.518 1.00 94.44 86 SER A O 1
ATOM 699 N N . ASP A 1 87 ? -8.000 -0.630 9.840 1.00 93.75 87 ASP A N 1
ATOM 700 C CA . ASP A 1 87 ? -9.363 -1.186 9.829 1.00 93.75 87 ASP A CA 1
ATOM 701 C C . ASP A 1 87 ? -9.382 -2.687 9.479 1.00 93.75 87 ASP A C 1
ATOM 703 O O . ASP A 1 87 ? -10.215 -3.454 9.975 1.00 93.75 87 ASP A O 1
ATOM 707 N N . LEU A 1 88 ? -8.413 -3.139 8.675 1.00 92.81 88 LEU A N 1
ATOM 708 C CA . LEU A 1 88 ? -8.191 -4.555 8.363 1.00 92.81 88 LEU A CA 1
ATOM 709 C C . LEU A 1 88 ? -7.395 -5.314 9.437 1.00 92.81 88 LEU A C 1
ATOM 711 O O . LEU A 1 88 ? -7.228 -6.530 9.315 1.00 92.81 88 LEU A O 1
ATOM 715 N N . GLY A 1 89 ? -6.894 -4.626 10.466 1.00 94.81 89 GLY A N 1
ATOM 716 C CA . GLY A 1 89 ? -6.098 -5.203 11.552 1.00 94.81 89 GLY A CA 1
ATOM 717 C C . GLY A 1 89 ? -4.592 -5.298 11.282 1.00 94.81 89 GLY A C 1
ATOM 718 O O . GLY A 1 89 ? -3.876 -5.925 12.072 1.00 94.81 89 GLY A O 1
ATOM 719 N N . TYR A 1 90 ? -4.096 -4.691 10.203 1.00 95.62 90 TYR A N 1
ATOM 720 C CA . TYR A 1 90 ? -2.667 -4.620 9.897 1.00 95.62 90 TYR A CA 1
ATOM 721 C C . TYR A 1 90 ? -1.999 -3.420 10.566 1.00 95.62 90 TYR A C 1
ATOM 723 O O . TYR A 1 90 ? -2.595 -2.362 10.762 1.00 95.62 90 TYR A O 1
ATOM 731 N N . ARG A 1 91 ? -0.724 -3.584 10.914 1.00 95.06 91 ARG A N 1
ATOM 732 C CA . ARG A 1 91 ? 0.110 -2.559 11.545 1.00 95.06 91 ARG A CA 1
ATOM 733 C C . ARG A 1 91 ? 1.414 -2.371 10.782 1.00 95.06 91 ARG A C 1
ATOM 735 O O . ARG A 1 91 ? 1.832 -3.202 9.982 1.00 95.06 91 ARG A O 1
ATOM 742 N N . LYS A 1 92 ? 2.097 -1.266 11.079 1.00 95.25 92 LYS A N 1
ATOM 743 C CA . LYS A 1 92 ? 3.460 -1.021 10.601 1.00 95.25 92 LYS A CA 1
ATOM 744 C C . LYS A 1 92 ? 4.389 -2.180 10.986 1.00 95.25 92 LYS A C 1
ATOM 746 O O . LYS A 1 92 ? 4.380 -2.618 12.134 1.00 95.25 92 LYS A O 1
ATOM 751 N N . ASN A 1 93 ? 5.267 -2.548 10.056 1.00 95.00 93 ASN A N 1
ATOM 752 C CA . ASN A 1 93 ? 6.245 -3.636 10.130 1.00 95.00 93 ASN A CA 1
ATOM 753 C C . ASN A 1 93 ? 5.629 -5.042 10.155 1.00 95.00 93 ASN A C 1
ATOM 755 O O . ASN A 1 93 ? 6.284 -5.976 10.613 1.00 95.00 93 ASN A O 1
ATOM 759 N N . GLU A 1 94 ? 4.396 -5.197 9.675 1.00 96.19 94 GLU A N 1
ATOM 760 C CA . GLU A 1 94 ? 3.780 -6.508 9.480 1.00 96.19 94 GLU A CA 1
ATOM 761 C C . GLU A 1 94 ? 3.836 -6.949 8.015 1.00 96.19 94 GLU A C 1
ATOM 763 O O . GLU A 1 94 ? 3.788 -6.123 7.101 1.00 96.19 94 GLU A O 1
ATOM 768 N N . GLU A 1 95 ? 3.902 -8.266 7.814 1.00 95.38 95 GLU A N 1
ATOM 769 C CA . GLU A 1 95 ? 3.743 -8.895 6.503 1.00 95.38 95 GLU A CA 1
ATOM 770 C C . GLU A 1 95 ? 2.253 -8.931 6.119 1.00 95.38 95 GLU A C 1
ATOM 772 O O . GLU A 1 95 ? 1.375 -9.180 6.954 1.00 95.38 95 GLU A O 1
ATOM 777 N N . ILE A 1 96 ? 1.973 -8.706 4.839 1.00 95.00 96 ILE A N 1
ATOM 778 C CA . ILE A 1 96 ? 0.649 -8.770 4.232 1.00 95.00 96 ILE A CA 1
ATOM 779 C C . ILE A 1 96 ? 0.695 -9.605 2.949 1.00 95.00 96 ILE A C 1
ATOM 781 O O . ILE A 1 96 ? 1.666 -9.565 2.192 1.00 95.00 96 ILE A O 1
ATOM 785 N N . GLU A 1 97 ? -0.360 -10.380 2.696 1.00 94.75 97 GLU A N 1
ATOM 786 C CA . GLU A 1 97 ? -0.526 -11.117 1.4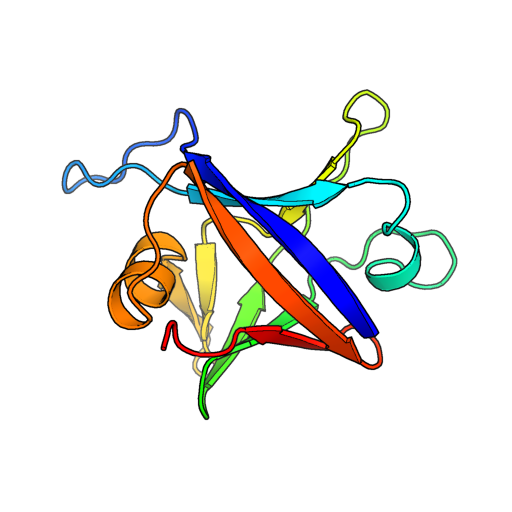42 1.00 94.75 97 GLU A CA 1
ATOM 787 C C . GLU A 1 97 ? -1.410 -10.305 0.493 1.00 94.75 97 GLU A C 1
ATOM 789 O O . GLU A 1 97 ? -2.537 -9.943 0.829 1.00 94.75 97 GLU A O 1
ATOM 794 N N . LEU A 1 98 ? -0.891 -10.037 -0.703 1.00 94.56 98 LEU A N 1
ATOM 795 C CA . LEU A 1 98 ? -1.601 -9.364 -1.784 1.00 94.56 98 LEU A CA 1
ATOM 796 C C . LEU A 1 98 ? -2.050 -10.396 -2.815 1.00 94.56 98 LEU A C 1
ATOM 798 O O . LEU A 1 98 ? -1.254 -11.245 -3.226 1.00 94.56 98 LEU A O 1
ATOM 802 N N . ASN A 1 99 ? -3.285 -10.292 -3.302 1.00 94.25 99 ASN A N 1
ATOM 803 C CA . ASN A 1 99 ? -3.718 -11.014 -4.496 1.00 94.25 99 ASN A CA 1
ATOM 804 C C . ASN A 1 99 ? -3.751 -10.069 -5.701 1.00 94.25 99 ASN A C 1
ATOM 806 O O . ASN A 1 99 ? -4.576 -9.168 -5.756 1.00 94.25 99 ASN A O 1
ATOM 810 N N . VAL A 1 100 ? -2.874 -10.286 -6.682 1.00 90.88 100 VAL A N 1
ATOM 811 C CA . VAL A 1 100 ? -2.766 -9.432 -7.875 1.00 90.88 100 VAL A CA 1
ATOM 812 C C . VAL A 1 100 ? -3.375 -10.116 -9.102 1.00 90.88 100 VAL A C 1
ATOM 814 O O . VAL A 1 100 ? -2.945 -11.215 -9.471 1.00 90.88 100 VAL A O 1
ATOM 817 N N . VAL A 1 101 ? -4.365 -9.490 -9.745 1.00 88.31 101 VAL A N 1
ATOM 818 C CA . VAL A 1 101 ? -5.093 -10.018 -10.917 1.00 88.31 101 VAL A CA 1
ATOM 819 C C . VAL A 1 101 ? -5.251 -8.918 -11.966 1.00 88.31 101 VAL A C 1
ATOM 821 O O . VAL A 1 101 ? -5.965 -7.953 -11.744 1.00 88.31 101 VAL A O 1
ATOM 824 N N . GLY A 1 102 ? -4.573 -9.020 -13.114 1.00 80.44 102 GLY A N 1
ATOM 825 C CA . GLY A 1 102 ? -4.676 -7.994 -14.172 1.00 80.44 102 GLY A CA 1
ATOM 826 C C . GLY A 1 102 ? -4.207 -6.587 -13.752 1.00 80.44 102 GLY A C 1
ATOM 827 O O . GLY A 1 102 ? -4.527 -5.598 -14.410 1.00 80.44 102 GLY A O 1
ATOM 828 N N . GLY A 1 103 ? -3.450 -6.496 -12.654 1.00 79.75 103 GLY A N 1
ATOM 829 C CA . GLY A 1 103 ? -3.030 -5.251 -12.009 1.00 79.75 103 GLY A CA 1
ATOM 830 C C . GLY A 1 103 ? -4.056 -4.635 -11.051 1.00 79.75 103 GLY A C 1
ATOM 831 O O . GLY A 1 103 ? -3.775 -3.576 -10.501 1.00 79.75 103 GLY A O 1
ATOM 832 N N . LEU A 1 104 ? -5.184 -5.308 -10.801 1.00 89.25 104 LEU A N 1
ATOM 833 C CA . LEU A 1 104 ? -5.964 -5.136 -9.575 1.00 89.25 104 LEU A CA 1
ATOM 834 C C . LEU A 1 104 ? -5.203 -5.793 -8.423 1.00 89.25 104 LEU A C 1
ATOM 836 O O . LEU A 1 104 ? -4.786 -6.948 -8.539 1.00 89.25 104 LEU A O 1
ATOM 840 N N . VAL A 1 105 ? -5.036 -5.080 -7.318 1.00 93.44 105 VAL A N 1
ATOM 841 C CA . VAL A 1 105 ? -4.421 -5.575 -6.085 1.00 93.44 105 VAL A CA 1
ATOM 842 C C . VAL A 1 105 ? -5.516 -5.734 -5.046 1.00 93.44 105 VAL A C 1
ATOM 844 O O . VAL A 1 105 ? -6.164 -4.762 -4.689 1.00 93.44 105 VAL A O 1
ATOM 847 N N . GLU A 1 106 ? -5.728 -6.938 -4.534 1.00 95.19 106 GLU A N 1
ATOM 848 C CA . GLU A 1 106 ? -6.693 -7.186 -3.465 1.00 95.19 106 GLU A CA 1
ATOM 849 C C . GLU A 1 106 ? -5.971 -7.457 -2.141 1.00 95.19 106 GLU A C 1
ATOM 851 O O . GLU A 1 106 ? -5.013 -8.239 -2.094 1.00 95.19 106 GLU A O 1
ATOM 856 N N . ILE A 1 107 ? -6.464 -6.839 -1.066 1.00 94.12 107 ILE A N 1
ATOM 857 C CA . ILE A 1 107 ? -6.025 -7.095 0.308 1.00 94.12 107 ILE A CA 1
ATOM 858 C C . ILE A 1 107 ? -7.174 -7.736 1.082 1.00 94.12 107 ILE A C 1
ATOM 860 O O . ILE A 1 107 ? -8.270 -7.181 1.178 1.00 94.12 107 ILE A O 1
ATOM 864 N N . ALA A 1 108 ? -6.912 -8.905 1.662 1.00 87.62 108 ALA A N 1
ATOM 865 C CA . ALA A 1 108 ? -7.856 -9.570 2.549 1.00 87.62 108 ALA A CA 1
ATOM 866 C C . ALA A 1 108 ? -7.718 -9.051 3.985 1.00 87.62 108 ALA A C 1
ATOM 868 O O . ALA A 1 108 ? -6.628 -8.702 4.428 1.00 87.62 108 ALA A O 1
ATOM 869 N N . LYS A 1 109 ? -8.820 -9.061 4.738 1.00 84.88 109 LYS A N 1
ATOM 870 C CA . LYS A 1 109 ? -8.805 -8.773 6.175 1.00 84.88 109 LYS A CA 1
ATOM 871 C C . LYS A 1 109 ? -7.933 -9.780 6.927 1.00 84.88 109 LYS A C 1
ATOM 873 O O . LYS A 1 109 ? -7.979 -10.981 6.639 1.00 84.88 109 LYS A O 1
ATOM 878 N N . LYS A 1 110 ? -7.184 -9.297 7.919 1.00 83.69 110 LYS A N 1
ATOM 879 C CA . LYS A 1 110 ? -6.400 -10.151 8.813 1.00 83.69 110 LYS A CA 1
ATOM 880 C C . LYS A 1 110 ? -7.361 -11.022 9.632 1.00 83.69 110 LYS A C 1
ATOM 882 O O . LYS A 1 110 ? -8.289 -10.499 10.248 1.00 83.69 110 LYS A O 1
ATOM 887 N N . ARG A 1 111 ? -7.184 -12.343 9.561 1.00 72.12 111 ARG A N 1
ATOM 888 C CA . ARG A 1 111 ? -8.004 -13.326 10.289 1.00 72.12 111 ARG A CA 1
ATOM 889 C C . ARG A 1 111 ? -7.577 -13.454 11.743 1.00 72.12 111 ARG A C 1
ATOM 891 O O . ARG A 1 111 ? -6.363 -13.304 12.001 1.00 72.12 111 ARG A O 1
#

Secondary structure (DSSP, 8-state):
-EEEEEEEEEEEE-TTSPEEEEEEEEGGGGGGSEETTEE-S-EEEEETTEEEEEEEE--TT-SEEEEEEEEEETTS-EEEHHHHHHHTT--TT-EEEEEEETTEEEEPPP-

Nearest PDB structures (foldseek):
  4i1k-assembly2_B  TM=6.714E-01  e=1.673E-02  Arabidopsis thaliana
  6c5d-assembly2_D  TM=5.159E-01  e=1.414E-02  Helicobacter pylori J99
  8glv-assembly1_BR  TM=3.852E-01  e=3.428E+00  Chlamydomonas reinhardtii
  7q3e-assembly1_B  TM=3.860E-01  e=4.798E+00  Mus musculus
  8rdj-assembly1_E  TM=3.203E-01  e=5.075E+00  Sinapis alba

Foldseek 3Di:
DKFKWAWAFDPDADPVRRTFTKTWGFCVCVVLQDDPPHGPQWFWEAEPNFTWTWGWDDDPPDRTIITGQWIAGPVRDIDGPQVSCVVLVDDHGDMFMWDGDSRYTYGHRDD

Solvent-accessible surface area (backbone atoms only — not comparable to full-atom values): 6099 Å² total; per-residue (Å²): 85,82,44,70,28,34,28,37,71,53,95,50,62,46,97,88,67,50,61,36,28,32,41,38,28,54,41,91,57,39,72,59,57,38,54,97,89,37,76,35,86,45,36,45,37,33,45,86,96,43,59,25,44,27,38,57,46,71,53,97,92,46,71,36,35,30,38,46,35,58,28,29,40,86,87,66,47,79,44,50,40,48,58,59,38,44,78,33,69,49,54,77,76,33,80,45,65,36,40,41,55,100,38,34,35,35,45,71,66,66,129

Radius of gyration: 13.08 Å; Cα contacts (8 Å, |Δi|>4): 231; chains: 1; bounding box: 34×31×36 Å

Mean predicted aligned error: 4.15 Å